Protein AF-V4JS85-F1 (afdb_monomer)

Sequence (156 aa):
IFLCAYMVVKIIIEMVRMRLAGSKEGIGGLIEDLEEPLEAVELRMNILSKPRDAKAKGIEAIETFRQYIEEGKLKGWELDSCGECWVSEGCLVDSNDHPSAIDAHMYRAKVRDEESGEEYGWVHMRQSIHNPNIAVNMQSMLPGGCVSMTRLFRDQ

Secondary structure (DSSP, 8-state):
-HHHHHHHHHHHHHHHHHHHTT----HHHHHTT-PPPSEEEEEEEE--S-HHHHHHHHHHHHHHHHHHHHTT-STTEEE-TTTT--TTTSSS----SSPPP----EEEEEEE-TTT--EEEEEEEEE-SSSSEEEEEEEESSTTHHHHHHHHHHH-

Nearest PDB structures (foldseek):
  1e42-assembly1_A  TM=5.577E-01  e=1.913E-02  Homo sapiens
  2lnj-asse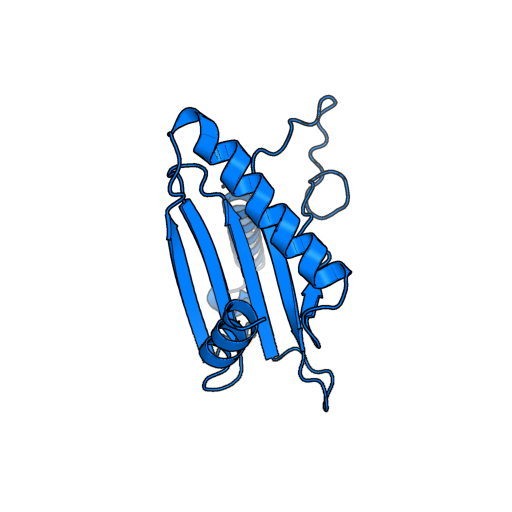mbly1_A  TM=2.886E-01  e=3.524E-01  Synechocystis sp. PCC 6803
  5u50-assembly3_C  TM=3.623E-01  e=1.879E+00  Citrus sinensis
  8z9d-assembly1_PP  TM=3.158E-01  e=1.560E+00  Spinacia ol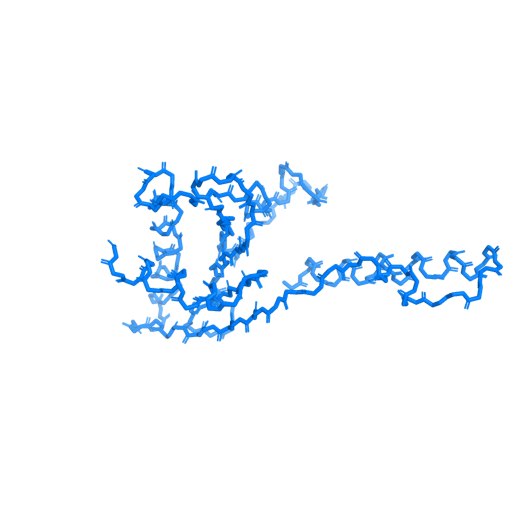eracea
  6itu-assembly1_A  TM=2.783E-01  e=1.999E+00  Homo sapiens

InterPro domains:
  IPR050060 Phosphoglucosamine mutase [PTHR42946] (5-140)

Mean predicted aligned error: 8.46 Å

Solvent-accessible surface area (backbone atoms only — not comparable to full-atom values): 9163 Å² total; per-residue (Å²): 114,70,68,65,55,52,54,52,50,51,51,53,52,49,51,50,50,42,43,73,73,68,46,86,70,58,71,62,73,78,49,66,88,60,82,75,63,73,35,77,50,83,47,76,48,73,51,94,57,60,78,91,48,25,61,62,52,45,47,52,53,54,51,48,52,52,49,43,36,76,72,54,74,45,81,46,43,41,75,37,84,71,30,64,68,47,36,87,81,73,86,52,72,68,85,52,97,66,77,72,84,77,92,65,64,45,46,31,30,38,32,29,44,82,88,80,63,47,75,42,33,37,40,35,43,33,52,47,91,87,48,64,31,36,38,38,37,33,34,7,67,39,92,64,36,52,58,51,54,49,50,55,68,72,76,108

Organism: Eutrema salsugineum (NCBI:txid72664)

Radius of gyration: 18.46 Å; Cα contacts (8 Å, |Δi|>4): 205; chains: 1; bounding box: 46×47×49 Å

Foldseek 3Di:
DVVVVVVVVVLVVVQVVCVVVVHPDGSCVVCVPPDDFPDKDKDKAAQPDDPVCLLVVLLVVLVVVVVCVVVVVQPQKAWDPCQPPPLVPDDHPPPDPDDDPDSKRKTKIFGADPPPRDGFKIWIWIQDPPHSIIMIMITGNDVCPVVVVVCSVVVD

Structure (mmCIF, N/CA/C/O backbone):
data_AF-V4JS85-F1
#
_entry.id   AF-V4JS85-F1
#
loop_
_atom_site.group_PDB
_atom_site.id
_atom_site.type_symbol
_atom_site.label_atom_id
_atom_site.label_alt_id
_atom_site.label_comp_id
_atom_site.label_asym_id
_atom_site.label_entity_id
_atom_site.label_seq_id
_atom_site.pdbx_PDB_ins_code
_atom_site.Cartn_x
_atom_site.Cartn_y
_atom_site.Cartn_z
_atom_site.occupancy
_atom_site.B_iso_or_equiv
_atom_site.auth_seq_id
_atom_site.auth_comp_id
_atom_site.auth_asym_id
_atom_site.auth_atom_id
_atom_site.pdbx_PDB_model_num
ATOM 1 N N . ILE A 1 1 ? -4.435 11.136 -10.288 1.00 41.38 1 ILE A N 1
ATOM 2 C CA . ILE A 1 1 ? -4.531 11.114 -11.775 1.00 41.38 1 ILE A CA 1
ATOM 3 C C . ILE A 1 1 ? -3.293 11.746 -12.422 1.00 41.38 1 ILE A C 1
ATOM 5 O O . ILE A 1 1 ? -2.695 11.100 -13.270 1.00 41.38 1 ILE A O 1
ATOM 9 N N . PHE A 1 2 ? -2.842 12.929 -11.983 1.00 33.66 2 PHE A N 1
ATOM 10 C CA . PHE A 1 2 ? -1.638 13.584 -12.530 1.00 33.66 2 PHE A CA 1
ATOM 11 C C . PHE A 1 2 ? -0.331 12.772 -12.390 1.00 33.66 2 PHE A C 1
ATOM 13 O O . PHE A 1 2 ? 0.447 12.713 -13.338 1.00 33.66 2 PHE A O 1
ATOM 20 N N . LEU A 1 3 ? -0.123 12.072 -11.268 1.00 44.00 3 LEU A N 1
ATOM 21 C CA . LEU A 1 3 ? 1.098 11.284 -11.017 1.00 44.00 3 LEU A CA 1
ATOM 22 C C . LEU A 1 3 ? 1.278 10.099 -11.989 1.00 44.00 3 LEU A C 1
ATOM 24 O O . LEU A 1 3 ? 2.372 9.885 -12.509 1.00 44.00 3 LEU A O 1
ATOM 28 N N . CYS A 1 4 ? 0.202 9.365 -12.300 1.00 53.09 4 CYS A N 1
ATOM 29 C CA . CYS A 1 4 ? 0.260 8.237 -13.238 1.00 53.09 4 CYS A CA 1
ATOM 30 C C . CYS A 1 4 ? 0.560 8.703 -14.670 1.00 53.09 4 CYS A C 1
ATOM 32 O O . CYS A 1 4 ? 1.324 8.056 -15.378 1.00 53.09 4 CYS A O 1
ATOM 34 N N . ALA A 1 5 ? 0.005 9.846 -15.088 1.00 58.84 5 ALA A N 1
ATOM 35 C CA . ALA A 1 5 ? 0.246 10.390 -16.423 1.00 58.84 5 ALA A CA 1
ATOM 36 C C . ALA A 1 5 ? 1.693 10.885 -16.596 1.00 58.84 5 ALA A C 1
ATOM 38 O O . ALA A 1 5 ? 2.309 10.630 -17.628 1.00 58.84 5 ALA A O 1
ATOM 39 N N . TYR A 1 6 ? 2.264 11.539 -15.580 1.00 70.06 6 TYR A N 1
ATOM 40 C CA . TYR A 1 6 ? 3.640 12.042 -15.633 1.00 70.06 6 TYR A CA 1
ATOM 41 C C . TYR A 1 6 ? 4.678 10.918 -15.761 1.00 70.06 6 TYR A C 1
ATOM 43 O O . TYR A 1 6 ? 5.589 11.002 -16.586 1.00 70.06 6 TYR A O 1
ATOM 51 N N . MET A 1 7 ? 4.522 9.841 -14.984 1.00 73.69 7 MET A N 1
ATOM 52 C CA . MET A 1 7 ? 5.433 8.694 -15.051 1.00 73.69 7 MET A CA 1
ATOM 53 C C . MET A 1 7 ? 5.356 7.980 -16.400 1.00 73.69 7 MET A C 1
ATOM 55 O O . MET A 1 7 ? 6.394 7.649 -16.969 1.00 73.69 7 MET A O 1
ATOM 59 N N . VAL A 1 8 ? 4.154 7.826 -16.964 1.00 80.69 8 VAL A N 1
ATOM 60 C CA . VAL A 1 8 ? 3.981 7.276 -18.318 1.00 80.69 8 VAL A CA 1
ATOM 61 C C . VAL A 1 8 ? 4.716 8.133 -19.351 1.00 80.69 8 VAL A C 1
ATOM 63 O O . VAL A 1 8 ? 5.436 7.596 -20.189 1.00 80.69 8 VAL A O 1
ATOM 66 N N . VAL A 1 9 ? 4.615 9.464 -19.264 1.00 85.06 9 VAL A N 1
ATOM 67 C CA . VAL A 1 9 ? 5.347 10.374 -20.161 1.00 85.06 9 VAL A CA 1
ATOM 68 C C . VAL A 1 9 ? 6.860 10.217 -20.003 1.00 85.06 9 VAL A C 1
ATOM 70 O O . VAL A 1 9 ? 7.560 10.138 -21.009 1.00 85.06 9 VAL A O 1
ATOM 73 N N . LYS A 1 10 ? 7.379 10.116 -18.773 1.00 84.56 10 LYS A N 1
ATOM 74 C CA . LYS A 1 10 ? 8.810 9.864 -18.533 1.00 84.56 10 LYS A CA 1
ATOM 75 C C . LYS A 1 10 ? 9.291 8.560 -19.163 1.00 84.56 10 LYS A C 1
ATOM 77 O O . LYS A 1 10 ? 10.337 8.562 -19.805 1.00 84.56 10 LYS A O 1
ATOM 82 N N . ILE A 1 11 ? 8.524 7.481 -19.016 1.00 84.88 11 ILE A N 1
ATOM 83 C CA . ILE A 1 11 ? 8.855 6.183 -19.613 1.00 84.88 11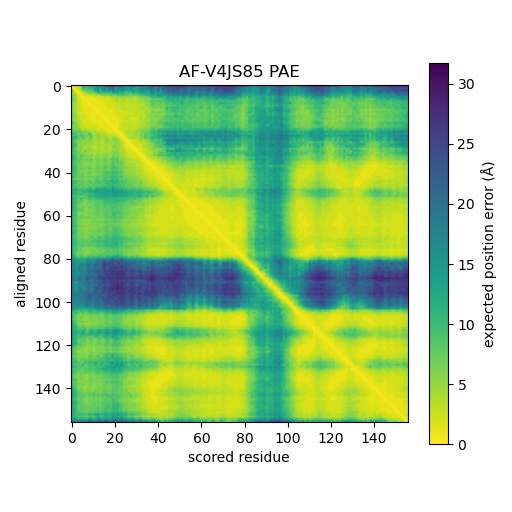 ILE A CA 1
ATOM 84 C C . ILE A 1 11 ? 8.879 6.298 -21.142 1.00 84.88 11 ILE A C 1
ATOM 86 O O . ILE A 1 11 ? 9.831 5.853 -21.775 1.00 84.88 11 ILE A O 1
ATOM 90 N N . ILE A 1 12 ? 7.890 6.973 -21.743 1.00 88.25 12 ILE A N 1
ATOM 91 C CA . ILE A 1 12 ? 7.853 7.213 -23.194 1.00 88.25 12 ILE A CA 1
ATOM 92 C C . ILE A 1 12 ? 9.064 8.040 -23.654 1.00 88.25 12 ILE A C 1
ATOM 94 O O . ILE A 1 12 ? 9.683 7.706 -24.664 1.00 88.25 12 ILE A O 1
ATOM 98 N N . ILE A 1 13 ? 9.423 9.105 -22.929 1.00 90.12 13 ILE A N 1
ATOM 99 C CA . ILE A 1 13 ? 10.599 9.932 -23.243 1.00 90.12 13 ILE A CA 1
ATOM 100 C C . ILE A 1 13 ? 11.870 9.079 -23.226 1.00 90.12 13 ILE A C 1
ATOM 102 O O . ILE A 1 13 ? 12.689 9.190 -24.141 1.00 90.12 13 ILE A O 1
ATOM 106 N N . GLU A 1 14 ? 12.031 8.220 -22.222 1.00 88.69 14 GLU A N 1
ATOM 107 C CA . GLU A 1 14 ? 13.218 7.375 -22.103 1.00 88.69 14 GLU A CA 1
ATOM 108 C C . GLU A 1 14 ? 13.279 6.319 -23.213 1.00 88.69 14 GLU A C 1
ATOM 110 O O . GLU A 1 14 ? 14.312 6.168 -23.863 1.00 88.69 14 GLU A O 1
ATOM 115 N N . MET A 1 15 ? 12.146 5.702 -23.562 1.00 88.81 15 MET A N 1
ATOM 116 C CA . MET A 1 15 ? 12.059 4.817 -24.729 1.00 88.81 15 MET A CA 1
ATOM 117 C C . MET A 1 15 ? 12.494 5.510 -26.029 1.00 88.81 15 MET A C 1
ATOM 119 O O . MET A 1 15 ? 13.189 4.914 -26.854 1.00 88.81 15 MET A O 1
ATOM 123 N N . VAL A 1 16 ? 12.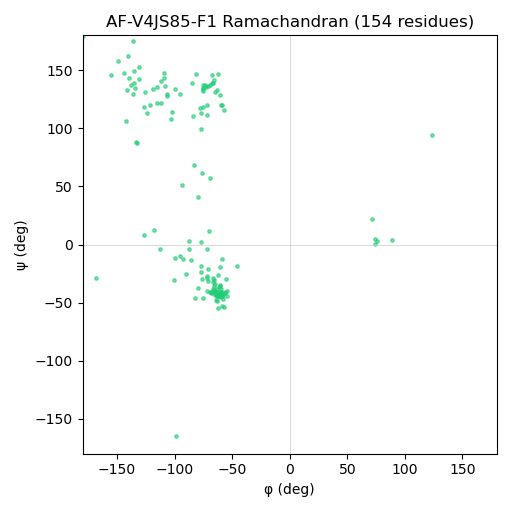093 6.771 -26.240 1.00 91.06 16 VAL A N 1
ATOM 124 C CA . VAL A 1 16 ? 12.500 7.546 -27.425 1.00 91.06 16 VAL A CA 1
ATOM 125 C C . VAL A 1 16 ? 14.006 7.816 -27.407 1.00 91.06 16 VAL A C 1
ATOM 127 O O . VAL A 1 16 ? 14.661 7.660 -28.438 1.00 91.06 16 VAL A O 1
ATOM 130 N N . ARG A 1 17 ? 14.581 8.170 -26.252 1.00 90.56 17 ARG A N 1
ATOM 131 C CA . ARG A 1 17 ? 16.032 8.383 -26.107 1.00 90.56 17 ARG A CA 1
ATOM 132 C C . ARG A 1 17 ? 16.830 7.122 -26.421 1.00 90.56 17 ARG A C 1
ATOM 134 O O . ARG A 1 17 ? 17.778 7.199 -27.198 1.00 90.56 17 ARG A O 1
ATOM 141 N N . MET A 1 18 ? 16.407 5.969 -25.905 1.00 90.69 18 MET A N 1
ATOM 142 C CA . MET A 1 18 ? 17.031 4.676 -26.203 1.00 90.69 18 MET A CA 1
ATOM 143 C C . MET A 1 18 ? 17.012 4.366 -27.703 1.00 90.69 18 MET A C 1
ATOM 145 O O . MET A 1 18 ? 18.028 3.957 -28.266 1.00 90.69 18 MET A O 1
ATOM 149 N N . ARG A 1 19 ? 15.879 4.616 -28.376 1.00 89.69 19 ARG A N 1
ATOM 150 C CA . ARG A 1 19 ? 15.760 4.448 -29.834 1.00 89.69 19 ARG A CA 1
ATOM 151 C C . ARG A 1 19 ? 16.701 5.370 -30.605 1.00 89.69 19 ARG A C 1
ATOM 153 O O . ARG A 1 19 ? 17.353 4.913 -31.540 1.00 89.69 19 ARG A O 1
ATOM 160 N N . LEU A 1 20 ? 16.795 6.643 -30.216 1.00 92.19 20 LEU A N 1
ATOM 161 C CA . LEU A 1 20 ? 17.708 7.608 -30.840 1.00 92.19 20 LEU A CA 1
ATOM 162 C C . LEU A 1 20 ? 19.185 7.252 -30.608 1.00 92.19 20 LEU A C 1
ATOM 164 O O . LEU A 1 20 ? 20.009 7.500 -31.483 1.00 92.19 20 LEU A O 1
ATOM 168 N N . ALA A 1 21 ? 19.512 6.620 -29.478 1.00 92.69 21 ALA A N 1
ATOM 169 C CA . ALA A 1 21 ? 20.842 6.089 -29.174 1.00 92.69 21 ALA A CA 1
ATOM 170 C C . ALA A 1 21 ? 21.163 4.759 -29.895 1.00 92.69 21 ALA A C 1
ATOM 172 O O . ALA A 1 21 ? 22.237 4.195 -29.698 1.00 92.69 21 ALA A O 1
ATOM 173 N N . GLY A 1 22 ? 20.256 4.254 -30.739 1.00 91.25 22 GLY A N 1
ATOM 174 C CA . GLY A 1 22 ? 20.457 3.045 -31.539 1.00 91.25 22 GLY A CA 1
ATOM 175 C C . GLY A 1 22 ? 20.042 1.738 -30.858 1.00 91.25 22 GLY A C 1
ATOM 176 O O . GLY A 1 22 ? 20.214 0.674 -31.458 1.00 91.25 22 GLY A O 1
ATOM 177 N N . SER A 1 23 ? 19.461 1.786 -29.651 1.00 88.12 23 SER A N 1
ATOM 178 C CA . SER A 1 23 ? 18.920 0.587 -29.003 1.00 88.12 23 SER A CA 1
ATOM 179 C C . SER A 1 23 ? 17.709 0.046 -29.769 1.00 88.12 23 SER A C 1
ATOM 181 O O . SER A 1 23 ? 16.842 0.787 -30.254 1.00 88.12 23 SER A O 1
ATOM 183 N N . LYS A 1 24 ? 17.644 -1.284 -29.892 1.00 85.12 24 LYS A N 1
ATOM 184 C CA . LYS A 1 24 ? 16.502 -1.980 -30.497 1.00 85.12 24 LYS A CA 1
ATOM 185 C C . LYS A 1 24 ? 15.450 -2.410 -29.479 1.00 85.12 24 LYS A C 1
ATOM 187 O O . LYS A 1 24 ? 14.343 -2.759 -29.901 1.00 85.12 24 LYS A O 1
ATOM 192 N N . GLU A 1 25 ? 15.787 -2.350 -28.198 1.00 82.56 25 GLU A N 1
ATOM 193 C CA . GLU A 1 25 ? 14.922 -2.742 -27.094 1.00 82.56 25 GLU A CA 1
ATOM 194 C C . GLU A 1 25 ? 13.727 -1.790 -26.976 1.00 82.56 25 GLU A C 1
ATOM 196 O O . GLU A 1 25 ? 13.783 -0.611 -27.337 1.00 82.56 25 GLU A O 1
ATOM 201 N N . GLY A 1 26 ? 12.590 -2.349 -26.568 1.00 80.81 26 GLY A N 1
ATOM 202 C CA . GLY A 1 26 ? 11.373 -1.595 -26.287 1.00 80.81 26 GLY A CA 1
ATOM 203 C C . GLY A 1 26 ? 11.216 -1.344 -24.792 1.00 80.81 26 GLY A C 1
ATOM 204 O O . GLY A 1 26 ? 12.132 -1.573 -24.012 1.00 80.81 26 GLY A O 1
ATOM 205 N N . ILE A 1 27 ? 10.006 -0.958 -24.386 1.00 83.62 27 ILE A N 1
ATOM 206 C CA . ILE A 1 27 ? 9.662 -0.782 -22.968 1.00 83.62 27 ILE A CA 1
ATOM 207 C C . ILE A 1 27 ? 9.930 -2.035 -22.128 1.00 83.62 27 ILE A C 1
ATOM 209 O O . ILE A 1 27 ? 10.251 -1.904 -20.960 1.00 83.62 27 ILE A O 1
ATOM 213 N N . GLY A 1 28 ? 9.838 -3.229 -22.727 1.00 79.75 28 GLY A N 1
ATOM 214 C CA . GLY A 1 28 ? 10.066 -4.501 -22.040 1.00 79.75 28 GLY A CA 1
ATOM 215 C C . GLY A 1 28 ? 11.441 -4.590 -21.382 1.00 79.75 28 GLY A C 1
ATOM 216 O O . GLY A 1 28 ? 11.506 -4.993 -20.234 1.00 79.75 28 GLY A O 1
ATOM 217 N N . GLY A 1 29 ? 12.501 -4.112 -22.045 1.00 83.94 29 GLY A N 1
ATOM 218 C CA . GLY A 1 29 ? 13.846 -4.097 -21.451 1.00 83.94 29 GLY A CA 1
ATOM 219 C C . GLY A 1 29 ? 14.002 -3.073 -20.321 1.00 83.94 29 GLY A C 1
ATOM 220 O O . GLY A 1 29 ? 14.859 -3.219 -19.468 1.00 83.94 29 GLY A O 1
ATOM 221 N N . LEU A 1 30 ? 13.146 -2.045 -20.262 1.00 82.12 30 LEU A N 1
ATOM 222 C CA . LEU A 1 30 ? 13.152 -1.084 -19.151 1.00 82.12 30 LEU A CA 1
ATOM 223 C C . LEU A 1 30 ? 12.493 -1.629 -17.878 1.00 82.12 30 LEU A C 1
ATOM 225 O O . LEU A 1 30 ? 12.662 -1.033 -16.817 1.00 82.12 30 LEU A O 1
ATOM 229 N N . ILE A 1 31 ? 11.686 -2.686 -17.992 1.00 84.19 31 ILE A N 1
ATOM 230 C CA . ILE A 1 31 ? 10.853 -3.201 -16.898 1.00 84.19 31 ILE A CA 1
ATOM 231 C C . ILE A 1 31 ? 11.067 -4.694 -16.636 1.00 84.19 31 ILE A C 1
ATOM 233 O O . ILE A 1 31 ? 10.308 -5.276 -15.871 1.00 84.19 31 ILE A O 1
ATOM 237 N N . GLU A 1 32 ? 12.059 -5.317 -17.275 1.00 85.44 32 GLU A N 1
ATOM 238 C CA . GLU A 1 32 ? 12.273 -6.769 -17.218 1.00 85.44 32 GLU A CA 1
ATOM 239 C C . GLU A 1 32 ? 12.633 -7.274 -15.820 1.00 85.44 32 GLU A C 1
ATOM 241 O O . GLU A 1 32 ? 12.191 -8.351 -15.431 1.00 85.44 32 GLU A O 1
ATOM 246 N N . ASP A 1 33 ? 13.355 -6.461 -15.051 1.00 86.75 33 ASP A N 1
ATOM 247 C CA . ASP A 1 33 ? 13.785 -6.788 -13.690 1.00 86.75 33 ASP A CA 1
ATOM 248 C C . ASP A 1 33 ? 12.748 -6.400 -12.619 1.00 86.75 33 ASP A C 1
ATOM 250 O O . ASP A 1 33 ? 13.011 -6.524 -11.423 1.00 86.75 33 ASP A O 1
ATOM 254 N N . LEU A 1 34 ? 11.574 -5.883 -13.011 1.00 85.00 34 LEU A N 1
ATOM 255 C CA . LEU A 1 34 ? 10.518 -5.565 -12.051 1.00 85.00 34 LEU A CA 1
ATOM 256 C C . LEU A 1 34 ? 9.803 -6.845 -11.621 1.00 85.00 34 LEU A C 1
ATOM 258 O O . LEU A 1 34 ? 9.091 -7.471 -12.404 1.00 85.00 34 LEU A O 1
ATOM 262 N N 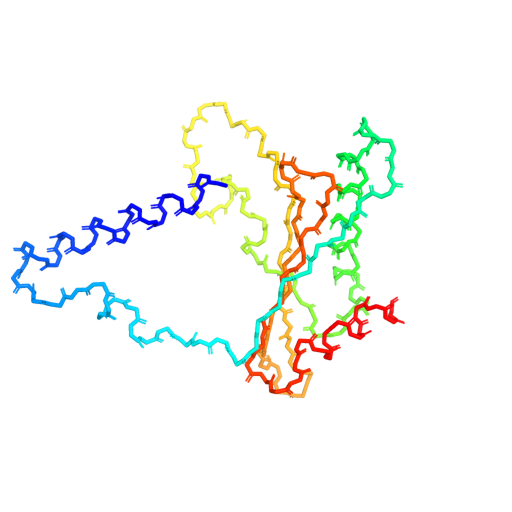. GLU A 1 35 ? 9.957 -7.197 -10.349 1.00 85.12 35 GLU A N 1
ATOM 263 C CA . GLU A 1 35 ? 9.253 -8.328 -9.757 1.00 85.12 35 GLU A CA 1
ATOM 264 C C . GLU A 1 35 ? 7.736 -8.091 -9.732 1.00 85.12 35 GLU A C 1
ATOM 266 O O . GLU A 1 35 ? 7.248 -7.043 -9.293 1.00 85.12 35 GLU A O 1
ATOM 271 N N . GLU A 1 36 ? 6.976 -9.089 -10.188 1.00 86.62 36 GLU A N 1
ATOM 272 C CA . GLU A 1 36 ? 5.524 -9.096 -10.039 1.00 86.62 36 GLU A CA 1
ATOM 273 C C . GLU A 1 36 ? 5.132 -9.651 -8.664 1.00 86.62 36 GLU A C 1
ATOM 275 O O . GLU A 1 36 ? 5.699 -10.651 -8.211 1.00 86.62 36 GLU A O 1
ATOM 280 N N . PRO A 1 37 ? 4.132 -9.049 -7.997 1.00 92.06 37 PRO A N 1
ATOM 281 C CA . PRO A 1 37 ? 3.622 -9.591 -6.753 1.00 92.06 37 PRO A CA 1
ATOM 282 C C . PRO A 1 37 ? 2.961 -10.943 -7.004 1.00 92.06 37 PRO A C 1
ATOM 284 O O . PRO A 1 37 ? 2.234 -11.128 -7.981 1.00 92.06 37 PRO A O 1
ATOM 287 N N . LEU A 1 38 ? 3.146 -11.871 -6.070 1.00 94.88 38 LEU A N 1
ATOM 288 C CA . LEU A 1 38 ? 2.486 -13.170 -6.135 1.00 94.88 38 LEU A CA 1
ATOM 289 C C . LEU A 1 38 ? 0.965 -13.039 -5.964 1.00 94.88 38 LEU A C 1
ATOM 291 O O . LEU A 1 38 ? 0.195 -13.800 -6.549 1.00 94.88 38 LEU A O 1
ATOM 295 N N . GLU A 1 39 ? 0.5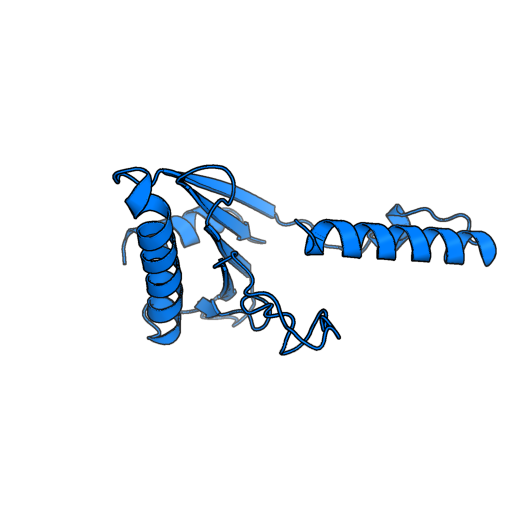31 -12.056 -5.174 1.00 95.62 39 GLU A N 1
ATOM 296 C CA . GLU A 1 39 ? -0.873 -11.756 -4.921 1.00 95.62 39 GLU A CA 1
ATOM 297 C C . GLU A 1 39 ? -1.139 -10.253 -5.001 1.00 95.62 39 GLU A C 1
ATOM 299 O O . GLU A 1 39 ? -0.381 -9.441 -4.469 1.00 95.62 39 GLU A O 1
ATOM 304 N N . ALA A 1 40 ? -2.261 -9.875 -5.616 1.00 95.06 40 ALA A N 1
ATOM 305 C CA . ALA A 1 40 ? -2.755 -8.504 -5.634 1.00 95.06 40 ALA A CA 1
ATOM 306 C C . ALA A 1 40 ? -4.282 -8.486 -5.507 1.00 95.06 40 ALA A C 1
ATOM 308 O O . ALA A 1 40 ? -4.985 -9.213 -6.212 1.00 95.06 40 ALA A O 1
ATOM 309 N N . VAL A 1 41 ? -4.806 -7.637 -4.622 1.00 95.31 41 VAL A N 1
ATOM 310 C CA . VAL A 1 41 ? -6.248 -7.498 -4.375 1.00 95.31 41 VAL A CA 1
ATOM 311 C C . VAL A 1 41 ? -6.633 -6.021 -4.323 1.00 95.31 41 VAL A C 1
ATOM 313 O O . VAL A 1 41 ? -5.984 -5.226 -3.646 1.00 95.31 41 VAL A O 1
ATOM 316 N N . GLU A 1 42 ? -7.726 -5.660 -5.002 1.00 94.00 42 GLU A N 1
ATOM 317 C CA . GLU A 1 42 ? -8.397 -4.364 -4.854 1.00 94.00 42 GLU A CA 1
ATOM 318 C C . GLU A 1 42 ? -9.769 -4.566 -4.194 1.00 94.00 42 GLU A C 1
ATOM 320 O O . GLU A 1 42 ? -10.634 -5.269 -4.715 1.00 94.00 42 GLU A O 1
ATOM 325 N N . LEU A 1 43 ? -9.981 -3.906 -3.056 1.00 92.00 43 LEU A N 1
ATOM 326 C CA . LEU A 1 43 ? -11.258 -3.829 -2.356 1.00 92.00 43 LEU A CA 1
ATOM 327 C C . LEU A 1 43 ? -11.829 -2.416 -2.479 1.00 92.00 43 LEU A C 1
ATOM 329 O O . LEU A 1 43 ? -11.101 -1.422 -2.415 1.00 92.00 43 LEU A O 1
ATOM 333 N N . ARG A 1 44 ? -13.154 -2.313 -2.611 1.00 92.50 44 ARG A N 1
ATOM 334 C CA . ARG A 1 44 ? -13.874 -1.032 -2.642 1.00 92.50 44 ARG A CA 1
ATOM 335 C C . ARG A 1 44 ? -14.937 -1.002 -1.560 1.00 92.50 44 ARG A C 1
ATOM 337 O O . ARG A 1 44 ? -15.920 -1.734 -1.623 1.00 92.50 44 ARG A O 1
ATOM 344 N N . MET A 1 45 ? -14.733 -0.135 -0.576 1.00 91.62 45 MET A N 1
ATOM 345 C CA . MET A 1 45 ? -15.600 0.009 0.589 1.00 91.62 45 MET A CA 1
ATOM 346 C C . MET A 1 45 ? -16.482 1.240 0.413 1.00 91.62 45 MET A C 1
ATOM 348 O O . MET A 1 45 ? -15.985 2.365 0.375 1.00 91.62 45 MET A O 1
ATOM 352 N N . ASN A 1 46 ? -17.792 1.038 0.287 1.00 94.19 46 ASN A N 1
ATOM 353 C CA . ASN A 1 46 ? -18.740 2.145 0.169 1.00 94.19 46 ASN A CA 1
ATOM 354 C C . ASN A 1 46 ? -18.839 2.920 1.487 1.00 94.19 46 ASN A C 1
ATOM 356 O O . ASN A 1 46 ? -18.954 2.326 2.558 1.00 94.19 46 ASN A O 1
ATOM 360 N N . ILE A 1 47 ? -18.857 4.248 1.398 1.00 92.38 47 ILE A N 1
ATOM 361 C CA . ILE A 1 47 ? -19.078 5.117 2.551 1.00 92.38 47 ILE A CA 1
ATOM 362 C C . ILE A 1 47 ? -20.585 5.229 2.769 1.00 92.38 47 ILE A C 1
ATOM 364 O O . ILE A 1 47 ? -21.309 5.831 1.975 1.00 92.38 47 ILE A O 1
ATOM 368 N N . LEU A 1 48 ? -21.062 4.637 3.862 1.00 92.94 48 LEU A N 1
ATOM 369 C CA . LEU A 1 48 ? -22.475 4.636 4.236 1.00 92.94 48 LEU A CA 1
ATOM 370 C C . LEU A 1 48 ? -22.838 5.937 4.969 1.00 92.94 48 LEU A C 1
ATOM 372 O O . LEU A 1 48 ? -23.108 5.948 6.167 1.00 92.94 48 LEU A O 1
ATOM 376 N N . SER A 1 49 ? -22.816 7.059 4.250 1.00 89.50 49 SER A N 1
ATOM 377 C CA . SER A 1 49 ? -23.203 8.376 4.767 1.00 89.50 49 SER A CA 1
ATOM 378 C C . SER A 1 49 ? -24.078 9.133 3.770 1.00 89.50 49 SER A C 1
ATOM 380 O O . SER A 1 49 ? -24.281 8.712 2.631 1.00 89.50 49 SER A O 1
ATOM 382 N N . LYS A 1 50 ? -24.582 10.306 4.171 1.00 90.69 50 LYS A N 1
ATOM 383 C CA . LYS A 1 50 ? -25.167 11.244 3.203 1.00 90.69 50 LYS A CA 1
ATOM 384 C C . LYS A 1 50 ? -24.074 11.692 2.214 1.00 90.69 50 LYS A C 1
ATOM 386 O O . LYS A 1 50 ? -22.934 11.870 2.650 1.00 90.69 50 LYS A O 1
ATOM 391 N N . PRO A 1 51 ? -24.397 11.952 0.930 1.00 84.75 51 PRO A N 1
ATOM 392 C CA . PRO A 1 51 ? -23.399 12.318 -0.081 1.00 84.75 51 PRO A CA 1
ATOM 393 C C . PRO A 1 51 ? -22.526 13.518 0.304 1.00 84.75 51 PRO A C 1
ATOM 395 O O . PRO A 1 51 ? -21.317 13.493 0.108 1.00 84.75 51 PRO A O 1
ATOM 398 N N . ARG A 1 52 ? -23.127 14.539 0.929 1.00 87.69 52 ARG A N 1
ATOM 399 C CA . ARG A 1 52 ? -22.420 15.744 1.398 1.00 87.69 52 ARG A CA 1
ATOM 400 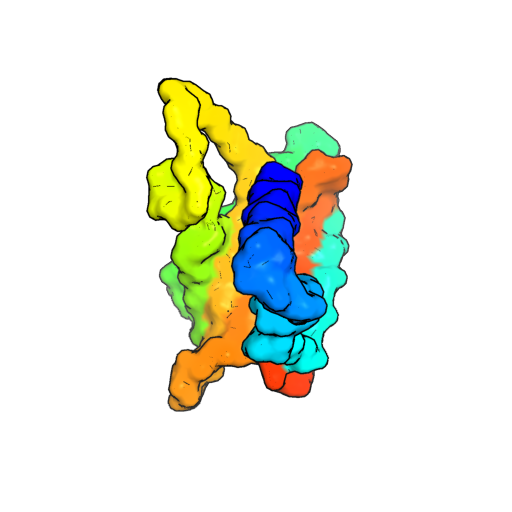C C . ARG A 1 52 ? -21.357 15.467 2.472 1.00 87.69 52 ARG A C 1
ATOM 402 O O . ARG A 1 52 ? -20.412 16.231 2.593 1.00 87.69 52 ARG A O 1
ATOM 409 N N . ASP A 1 53 ? -21.524 14.385 3.231 1.00 90.38 53 ASP A N 1
ATOM 410 C CA . ASP A 1 53 ? -20.664 14.019 4.362 1.00 90.38 53 ASP A CA 1
ATOM 411 C C . ASP A 1 53 ? -19.637 12.937 3.963 1.00 90.38 53 ASP A C 1
ATOM 413 O O . ASP A 1 53 ? -18.684 12.679 4.697 1.00 90.38 53 ASP A O 1
ATOM 417 N N . ALA A 1 54 ? -19.802 12.317 2.785 1.00 87.69 54 ALA A N 1
ATOM 418 C CA . ALA A 1 54 ? -18.991 11.183 2.339 1.00 87.69 54 ALA A CA 1
ATOM 419 C C . ALA A 1 54 ? -17.509 11.538 2.202 1.00 87.69 54 ALA A C 1
ATOM 421 O O . ALA A 1 54 ? -16.644 10.735 2.549 1.00 87.69 54 ALA A O 1
ATOM 422 N N . LYS A 1 55 ? -17.210 12.762 1.752 1.00 85.62 55 LYS A N 1
ATOM 423 C CA . LYS A 1 55 ? -15.832 13.236 1.641 1.00 85.62 55 LYS A CA 1
ATOM 424 C C . LYS A 1 55 ? -15.151 13.289 3.009 1.00 85.62 55 LYS A C 1
ATOM 426 O O . LYS A 1 55 ? -14.127 12.644 3.199 1.00 85.62 55 LYS A O 1
ATOM 431 N N . ALA A 1 56 ? -15.755 13.989 3.968 1.00 89.00 56 ALA A N 1
ATOM 432 C CA . ALA A 1 56 ? -15.212 14.122 5.318 1.00 89.00 56 ALA A CA 1
ATOM 433 C C . ALA A 1 56 ? -15.053 12.759 6.009 1.00 89.00 56 ALA A C 1
ATOM 435 O O . ALA A 1 56 ? -14.020 12.495 6.614 1.00 89.00 56 ALA A O 1
ATOM 436 N N . LYS A 1 57 ? -16.032 11.860 5.847 1.00 91.88 57 LYS A N 1
ATOM 437 C CA . LYS A 1 57 ? -15.968 10.502 6.405 1.00 91.88 57 LYS A CA 1
ATOM 438 C C . LYS A 1 57 ? -14.871 9.639 5.784 1.00 91.88 57 LYS A C 1
ATOM 440 O O . LYS A 1 57 ? -14.258 8.844 6.487 1.00 91.88 57 LYS A O 1
ATOM 445 N N . GLY A 1 58 ? -14.606 9.796 4.488 1.00 90.19 58 GLY A N 1
ATOM 446 C CA . GLY A 1 58 ? -13.487 9.109 3.845 1.00 90.19 58 GLY A CA 1
ATOM 447 C C . GLY A 1 58 ? -12.132 9.605 4.351 1.00 90.19 58 GLY A C 1
ATOM 448 O O . GLY A 1 58 ? -11.254 8.787 4.595 1.00 90.19 58 GLY A O 1
ATOM 449 N N . ILE A 1 59 ? -11.991 10.916 4.572 1.00 88.44 59 ILE A N 1
ATOM 450 C CA . ILE A 1 59 ? -10.778 11.510 5.157 1.00 88.44 59 ILE A CA 1
ATOM 451 C C . ILE A 1 59 ? -10.567 10.987 6.578 1.00 88.44 59 ILE A C 1
ATOM 453 O O . ILE A 1 59 ? -9.491 10.497 6.892 1.00 88.44 59 ILE A O 1
ATOM 457 N N . GLU A 1 60 ? -11.609 11.015 7.411 1.00 91.81 60 GLU A N 1
ATOM 458 C CA . GLU A 1 60 ? -11.567 10.499 8.785 1.00 91.81 60 GLU A CA 1
ATOM 459 C C . GLU A 1 60 ? -11.099 9.037 8.837 1.00 91.81 60 GLU A C 1
ATOM 461 O O . GLU A 1 60 ? -10.236 8.698 9.643 1.00 91.81 60 GLU A O 1
ATOM 466 N N . ALA A 1 61 ? -11.612 8.177 7.951 1.00 92.31 61 ALA A N 1
ATOM 467 C CA . ALA A 1 61 ? -11.208 6.774 7.891 1.00 92.31 61 ALA A CA 1
ATOM 468 C C . ALA A 1 61 ? -9.729 6.593 7.501 1.00 92.31 61 ALA A C 1
ATOM 470 O O . ALA A 1 61 ? -9.038 5.754 8.073 1.00 92.31 61 ALA A O 1
ATOM 471 N N . ILE A 1 62 ? -9.241 7.389 6.548 1.00 90.62 62 ILE A N 1
ATOM 472 C CA . ILE A 1 62 ? -7.855 7.333 6.064 1.00 90.62 62 ILE A CA 1
ATOM 473 C C . ILE A 1 62 ? -6.875 7.882 7.110 1.00 90.62 62 ILE A C 1
ATOM 475 O O . ILE A 1 62 ? -5.829 7.278 7.335 1.00 90.62 62 ILE A O 1
ATOM 479 N N . GLU A 1 63 ? -7.230 8.964 7.804 1.00 90.75 63 GLU A N 1
ATOM 480 C CA . GLU A 1 63 ? -6.442 9.481 8.932 1.00 90.75 63 GLU A CA 1
ATOM 481 C C . GLU A 1 63 ? -6.426 8.510 10.111 1.00 90.75 63 GLU A C 1
ATOM 483 O O . GLU A 1 63 ? -5.385 8.306 10.730 1.00 90.75 63 GLU A O 1
ATOM 488 N N . THR A 1 64 ? -7.560 7.864 10.396 1.00 92.94 64 THR A N 1
ATOM 489 C CA . THR A 1 64 ? -7.627 6.826 11.431 1.00 92.94 64 THR A CA 1
ATOM 490 C C . THR A 1 64 ? -6.687 5.674 11.087 1.00 92.94 64 THR A C 1
ATOM 492 O O . THR A 1 64 ? -5.949 5.220 11.953 1.00 92.94 64 THR A O 1
ATOM 495 N N . PHE A 1 65 ? -6.661 5.231 9.825 1.00 92.44 65 PHE A N 1
ATOM 496 C CA . PHE A 1 65 ? -5.717 4.213 9.357 1.00 92.44 65 PHE A CA 1
ATOM 497 C C . PHE A 1 65 ? -4.255 4.629 9.580 1.00 92.44 65 PHE A C 1
ATOM 499 O O . PHE A 1 65 ? -3.486 3.845 10.135 1.00 92.44 65 PHE A O 1
ATOM 506 N N . ARG A 1 66 ? -3.884 5.865 9.216 1.00 91.75 66 ARG A N 1
ATOM 507 C CA . ARG A 1 66 ? -2.537 6.409 9.455 1.00 91.75 66 ARG A CA 1
ATOM 508 C C . ARG A 1 66 ? -2.165 6.371 10.938 1.00 91.75 66 ARG A C 1
ATOM 510 O O . ARG A 1 66 ? -1.146 5.785 11.296 1.00 91.75 66 ARG A O 1
ATOM 517 N N . GLN A 1 67 ? -3.011 6.948 11.791 1.00 92.69 67 GLN A N 1
ATOM 518 C CA . GLN A 1 67 ? -2.783 7.014 13.238 1.00 92.69 67 GLN A CA 1
ATOM 519 C C . GLN A 1 67 ? -2.654 5.619 13.851 1.00 92.69 67 GLN A C 1
ATOM 521 O O . GLN A 1 67 ? -1.779 5.385 14.675 1.00 92.69 67 GLN A O 1
ATOM 526 N N . TYR A 1 68 ? -3.484 4.670 13.415 1.00 93.56 68 TYR A N 1
ATOM 527 C CA . TYR A 1 68 ? -3.465 3.298 13.918 1.00 93.56 68 TYR A CA 1
ATOM 528 C C . TYR A 1 68 ? -2.107 2.608 13.674 1.00 93.56 68 TYR A C 1
ATOM 530 O O . TYR A 1 68 ? -1.640 1.845 14.522 1.00 93.56 68 TYR A O 1
ATOM 538 N N . ILE A 1 69 ? -1.447 2.903 12.548 1.00 93.06 69 ILE A N 1
ATOM 539 C CA . ILE A 1 69 ? -0.099 2.400 12.245 1.00 93.06 69 ILE A CA 1
ATOM 540 C C . ILE A 1 69 ? 0.969 3.146 13.050 1.00 93.06 69 ILE A C 1
ATOM 542 O O . ILE A 1 69 ? 1.831 2.501 13.639 1.00 93.06 69 ILE A O 1
ATOM 546 N N . GLU A 1 70 ? 0.910 4.478 13.118 1.00 92.12 70 GLU A N 1
ATOM 547 C CA . GLU A 1 70 ? 1.876 5.290 13.884 1.00 92.12 70 GLU A CA 1
ATOM 548 C C . GLU A 1 70 ? 1.872 4.962 15.379 1.00 92.12 70 GLU A C 1
ATOM 550 O O . GLU A 1 70 ? 2.917 4.961 16.025 1.00 92.12 70 GLU A O 1
ATOM 555 N N . GLU A 1 71 ? 0.703 4.638 15.929 1.00 94.44 71 GLU A N 1
ATOM 556 C CA . GLU A 1 71 ? 0.546 4.179 17.309 1.00 94.44 71 GLU A CA 1
ATOM 557 C C . GLU A 1 71 ? 1.085 2.752 17.531 1.00 94.44 71 GLU A C 1
ATOM 559 O O . GLU A 1 71 ? 1.084 2.263 18.662 1.00 94.44 71 GLU A O 1
ATOM 564 N N . GLY A 1 72 ? 1.543 2.070 16.476 1.00 91.75 72 GLY A N 1
ATOM 565 C CA . GLY A 1 72 ? 2.135 0.736 16.547 1.00 91.75 72 GLY A CA 1
ATOM 566 C C . GLY A 1 72 ? 1.128 -0.373 16.850 1.00 91.75 72 GLY A C 1
ATOM 567 O O . GLY A 1 72 ? 1.512 -1.429 17.354 1.00 91.75 72 GLY A O 1
ATOM 568 N N . LYS A 1 73 ? -0.166 -0.154 16.575 1.00 91.50 73 LYS A N 1
ATOM 569 C CA . LYS A 1 73 ? -1.214 -1.147 16.858 1.00 91.50 73 LYS A CA 1
ATOM 570 C C . LYS A 1 73 ? -1.158 -2.346 15.910 1.00 91.50 73 LYS A C 1
ATOM 572 O O . LYS A 1 73 ? -1.528 -3.443 16.308 1.00 91.50 73 LYS A O 1
ATOM 577 N N . LEU A 1 74 ? -0.646 -2.163 14.690 1.00 91.12 74 LEU A N 1
ATOM 578 C CA . LEU A 1 74 ? -0.369 -3.253 13.749 1.00 91.12 74 LEU A CA 1
ATOM 579 C C . LEU A 1 74 ? 1.132 -3.535 13.736 1.00 91.12 74 LEU A C 1
ATOM 581 O O . LEU A 1 74 ? 1.927 -2.750 13.222 1.00 91.12 74 LEU A O 1
ATOM 585 N N . LYS A 1 75 ? 1.530 -4.668 14.311 1.00 90.81 75 LYS A N 1
ATOM 586 C CA . LYS A 1 75 ? 2.938 -5.064 14.346 1.00 90.81 75 LYS A CA 1
ATOM 587 C C . LYS A 1 75 ? 3.459 -5.398 12.952 1.00 90.81 75 LYS A C 1
ATOM 589 O O . LYS A 1 75 ? 2.765 -6.044 12.171 1.00 90.81 75 LYS A O 1
ATOM 594 N N . GLY A 1 76 ? 4.682 -4.961 12.658 1.00 92.12 76 GLY A N 1
ATOM 595 C CA . GLY A 1 76 ? 5.317 -5.149 11.350 1.00 92.12 76 GLY A CA 1
ATOM 596 C C . GLY A 1 76 ? 4.792 -4.213 10.257 1.00 92.12 76 GLY A C 1
ATOM 597 O O . GLY A 1 76 ? 5.219 -4.337 9.113 1.00 92.12 76 GLY A O 1
ATOM 598 N N . TRP A 1 77 ? 3.883 -3.284 10.578 1.00 94.25 77 TRP A N 1
ATOM 599 C CA . TRP A 1 77 ? 3.373 -2.300 9.625 1.00 94.25 77 TRP A CA 1
ATOM 600 C C . TRP A 1 77 ? 4.092 -0.972 9.816 1.00 94.25 77 TRP A C 1
ATOM 602 O O . TRP A 1 77 ? 4.240 -0.486 10.934 1.00 94.25 77 TRP A O 1
ATOM 612 N N . GLU A 1 78 ? 4.512 -0.373 8.711 1.00 93.44 78 GLU A N 1
ATOM 613 C CA . GLU A 1 78 ? 5.258 0.881 8.700 1.00 93.44 78 GLU A CA 1
ATOM 614 C C . GLU A 1 78 ? 4.693 1.780 7.605 1.00 93.44 78 GLU A C 1
ATOM 616 O O . GLU A 1 78 ? 4.527 1.338 6.466 1.00 93.44 78 GLU A O 1
ATOM 621 N N . LEU A 1 79 ? 4.375 3.036 7.926 1.00 91.00 79 LEU A N 1
ATOM 622 C CA . LEU A 1 79 ? 3.954 3.987 6.902 1.00 91.00 79 LEU A CA 1
ATOM 623 C C . LEU A 1 79 ? 5.090 4.224 5.915 1.00 91.00 79 LEU A C 1
ATOM 625 O O . LEU A 1 79 ? 6.237 4.456 6.284 1.00 91.00 79 LEU A O 1
ATOM 629 N N . ASP A 1 80 ? 4.751 4.169 4.637 1.00 84.88 80 ASP A N 1
ATOM 630 C CA . ASP A 1 80 ? 5.699 4.453 3.585 1.00 84.88 80 ASP A CA 1
ATOM 631 C C . ASP A 1 80 ? 5.943 5.961 3.503 1.00 84.88 80 ASP A C 1
ATOM 633 O O . ASP A 1 80 ? 4.991 6.744 3.441 1.00 84.88 80 ASP A O 1
ATOM 637 N N . SER A 1 81 ? 7.207 6.368 3.401 1.00 67.38 81 SER A N 1
ATOM 638 C CA . SER A 1 81 ? 7.593 7.766 3.177 1.00 67.38 81 SER A CA 1
ATOM 639 C C . SER A 1 81 ? 7.039 8.323 1.860 1.00 67.38 81 SER A C 1
ATOM 641 O O . SER A 1 81 ? 6.915 9.531 1.694 1.00 67.38 81 SER A O 1
ATOM 643 N N . CYS A 1 82 ? 6.650 7.447 0.928 1.00 54.16 82 CYS A N 1
ATOM 644 C CA . CYS A 1 82 ? 6.017 7.812 -0.338 1.00 54.16 82 CYS A CA 1
ATOM 645 C C . CYS A 1 82 ? 4.481 7.983 -0.243 1.00 54.16 82 CYS A C 1
ATOM 647 O O . CYS A 1 82 ? 3.859 8.502 -1.173 1.00 54.16 82 CYS A O 1
ATOM 649 N N . GLY A 1 83 ? 3.848 7.541 0.853 1.00 49.34 83 GLY A N 1
ATOM 650 C CA . GLY A 1 83 ? 2.402 7.679 1.080 1.00 49.34 83 GLY A CA 1
ATOM 651 C C . GLY A 1 83 ? 1.967 9.134 1.256 1.00 49.34 83 GLY A C 1
ATOM 652 O O . GLY A 1 83 ? 0.881 9.508 0.825 1.00 49.34 83 GLY A O 1
ATOM 653 N N . GLU A 1 84 ? 2.871 9.966 1.771 1.00 45.72 84 GLU A N 1
ATOM 654 C CA . GLU A 1 84 ? 2.747 11.419 1.853 1.00 45.72 84 GLU A CA 1
ATOM 655 C C . GLU A 1 84 ? 3.394 12.104 0.651 1.00 45.72 84 GLU A C 1
ATOM 657 O O . GLU A 1 84 ? 4.179 13.036 0.804 1.00 45.72 84 GLU A O 1
ATOM 662 N N . CYS A 1 85 ? 3.066 11.686 -0.575 1.00 44.69 85 CYS A N 1
ATOM 663 C CA . CYS A 1 85 ? 3.407 12.468 -1.767 1.00 44.69 85 CYS A CA 1
ATOM 664 C C . CYS A 1 85 ? 2.579 13.768 -1.825 1.00 44.69 85 CYS A C 1
ATOM 666 O O . CYS A 1 85 ? 1.893 14.061 -2.807 1.00 44.69 85 CYS A O 1
ATOM 668 N N . TRP A 1 86 ? 2.680 14.589 -0.780 1.00 41.38 86 TRP A N 1
ATOM 669 C CA . TRP A 1 86 ? 2.719 16.015 -0.959 1.00 41.38 86 TRP A CA 1
ATOM 670 C C . TRP A 1 86 ? 3.892 16.300 -1.876 1.00 41.38 86 TRP A C 1
ATOM 672 O O . TRP A 1 86 ? 5.067 16.088 -1.589 1.00 41.38 86 TRP A O 1
ATOM 682 N N . VAL A 1 87 ? 3.516 16.826 -3.018 1.00 42.03 87 VAL A N 1
ATOM 683 C CA . VAL A 1 87 ? 4.369 17.487 -3.986 1.00 42.03 87 VAL A CA 1
ATOM 684 C C . VAL A 1 87 ? 5.345 18.491 -3.323 1.00 42.03 87 VAL A C 1
ATOM 686 O O . VAL A 1 87 ? 6.375 18.811 -3.903 1.00 42.03 87 VAL A O 1
ATOM 689 N N . SER A 1 88 ? 5.105 18.943 -2.086 1.00 36.31 88 SER A N 1
ATOM 690 C CA . SER A 1 88 ? 6.019 19.824 -1.354 1.00 36.31 88 SER A CA 1
ATOM 691 C C . SER A 1 88 ? 7.274 19.160 -0.767 1.00 36.31 88 SER A C 1
ATOM 693 O O . SER A 1 88 ? 8.282 19.854 -0.682 1.00 36.31 88 SER A O 1
ATOM 695 N N . GLU A 1 89 ? 7.275 17.873 -0.386 1.00 39.12 89 GLU A N 1
ATOM 696 C CA . GLU A 1 89 ? 8.418 17.272 0.349 1.00 39.12 89 GLU A CA 1
ATOM 697 C C . GLU A 1 89 ? 9.147 16.114 -0.352 1.00 39.12 89 GLU A C 1
ATOM 699 O O . GLU A 1 89 ? 10.058 15.514 0.210 1.00 39.12 89 GLU A O 1
ATOM 704 N N . GLY A 1 90 ? 8.891 15.895 -1.643 1.00 38.94 90 GLY A N 1
ATOM 705 C CA . GLY A 1 90 ? 9.848 15.178 -2.491 1.00 38.94 90 GLY A CA 1
ATOM 706 C C . GLY A 1 90 ? 9.281 13.956 -3.190 1.00 38.94 90 GLY A C 1
ATOM 707 O O . GLY A 1 90 ? 9.325 12.846 -2.683 1.00 38.94 90 GLY A O 1
ATOM 708 N N . CYS A 1 91 ? 8.836 14.185 -4.422 1.00 42.91 91 CYS A N 1
ATOM 709 C CA . CYS A 1 91 ? 9.015 13.291 -5.577 1.00 42.91 91 CYS A CA 1
ATOM 710 C C . CYS A 1 91 ? 8.621 14.033 -6.862 1.00 42.91 91 CYS A C 1
ATOM 712 O O . CYS A 1 91 ? 9.203 13.800 -7.919 1.00 42.91 91 CYS A O 1
ATOM 714 N N . LEU A 1 92 ? 7.692 14.988 -6.761 1.00 42.19 92 LEU A N 1
ATOM 715 C CA . LEU A 1 92 ? 7.365 15.949 -7.807 1.00 42.19 92 LEU A CA 1
ATOM 716 C C . LEU A 1 92 ? 7.084 17.288 -7.151 1.00 42.19 92 LEU A C 1
ATOM 718 O O . LEU A 1 92 ? 6.046 17.422 -6.531 1.00 42.19 92 LEU A O 1
ATOM 722 N N . VAL A 1 93 ? 8.004 18.240 -7.263 1.00 42.16 93 VAL A N 1
ATOM 723 C CA . VAL A 1 93 ? 7.790 19.608 -6.785 1.00 42.16 93 VAL A CA 1
ATOM 724 C C . VAL A 1 93 ? 6.917 20.329 -7.808 1.00 42.16 93 VAL A C 1
ATOM 726 O O . VAL A 1 93 ? 7.304 20.454 -8.968 1.00 42.16 93 VAL A O 1
ATOM 729 N N . ASP A 1 94 ? 5.727 20.760 -7.404 1.00 42.84 94 ASP A N 1
ATOM 730 C CA . ASP A 1 94 ? 4.942 21.749 -8.134 1.00 42.84 94 ASP A CA 1
ATOM 731 C C . ASP A 1 94 ? 5.615 23.069 -7.809 1.00 42.84 94 ASP A C 1
ATOM 733 O O . ASP A 1 94 ? 5.464 23.617 -6.720 1.00 42.84 94 ASP A O 1
ATOM 737 N N . SER A 1 95 ? 6.451 23.523 -8.732 1.00 48.50 95 SER A N 1
ATOM 738 C CA . SER A 1 95 ? 7.183 24.780 -8.634 1.00 48.50 95 SER A CA 1
ATOM 739 C C . SER A 1 95 ? 6.273 26.012 -8.767 1.00 48.50 95 SER A C 1
ATOM 741 O O . SER A 1 95 ? 6.784 27.113 -8.957 1.00 48.50 95 SER A O 1
ATOM 743 N N . ASN A 1 96 ? 4.945 25.858 -8.715 1.00 52.66 96 ASN A N 1
ATOM 744 C CA . ASN A 1 96 ? 4.016 26.981 -8.725 1.00 52.66 96 ASN A CA 1
ATOM 745 C C . ASN A 1 96 ? 4.055 27.757 -7.400 1.00 52.66 96 ASN A C 1
ATOM 747 O O . ASN A 1 96 ? 3.962 27.180 -6.319 1.00 52.66 96 ASN A O 1
ATOM 751 N N . ASP A 1 97 ? 4.061 29.090 -7.503 1.00 53.81 97 ASP A N 1
ATOM 752 C CA . ASP A 1 97 ? 4.033 30.043 -6.377 1.00 53.81 97 ASP A CA 1
ATOM 753 C C . ASP A 1 97 ? 2.804 29.895 -5.450 1.00 53.81 97 ASP A C 1
ATOM 755 O O . ASP A 1 97 ? 2.756 30.458 -4.353 1.00 53.81 97 ASP A O 1
ATOM 759 N N . HIS A 1 98 ? 1.794 29.131 -5.879 1.00 53.97 98 HIS A N 1
ATOM 760 C CA . HIS A 1 98 ? 0.580 28.823 -5.129 1.00 53.97 98 HIS A CA 1
ATOM 761 C C . HIS A 1 98 ? 0.293 27.315 -5.188 1.00 53.97 98 HIS A C 1
ATOM 763 O O . HIS A 1 98 ? -0.444 26.877 -6.077 1.00 53.97 98 HIS A O 1
ATOM 769 N N . PRO A 1 99 ? 0.853 26.506 -4.268 1.00 54.38 99 PRO A N 1
ATOM 770 C CA . PRO A 1 99 ? 0.561 25.081 -4.222 1.00 54.38 99 PRO A CA 1
ATOM 771 C C . PRO A 1 99 ? -0.942 24.879 -4.021 1.00 54.38 99 PRO A C 1
ATOM 773 O O . PRO A 1 99 ? -1.542 25.349 -3.051 1.00 54.38 99 PRO A O 1
ATOM 776 N N . SER A 1 100 ? -1.568 24.200 -4.977 1.00 47.94 100 SER A N 1
ATOM 777 C CA . SER A 1 100 ? -2.970 23.815 -4.864 1.00 47.94 100 SER A CA 1
ATOM 778 C C . SER A 1 100 ? -3.091 22.643 -3.889 1.00 47.94 100 SER A C 1
ATOM 780 O O . SER A 1 100 ? -2.311 21.693 -3.943 1.00 47.94 100 SER A O 1
ATOM 782 N N . ALA A 1 101 ? -4.049 22.717 -2.960 1.00 49.62 101 ALA A N 1
ATOM 783 C CA . ALA A 1 101 ? -4.286 21.638 -2.008 1.00 49.62 101 ALA A CA 1
ATOM 784 C C . ALA A 1 101 ? -4.629 20.352 -2.774 1.00 49.62 101 ALA A C 1
ATOM 786 O O . ALA A 1 101 ? -5.598 20.311 -3.538 1.00 49.62 101 ALA A O 1
ATOM 787 N N . ILE A 1 102 ? -3.820 19.310 -2.590 1.00 54.72 102 ILE A N 1
ATOM 788 C CA . ILE A 1 102 ? -4.043 18.021 -3.234 1.00 54.72 102 ILE A CA 1
ATOM 789 C C . ILE A 1 102 ? -5.246 17.370 -2.556 1.00 54.72 102 ILE A C 1
ATOM 791 O O . ILE A 1 102 ? -5.181 16.960 -1.402 1.00 54.72 102 ILE A O 1
ATOM 795 N N . ASP A 1 103 ? -6.351 17.254 -3.289 1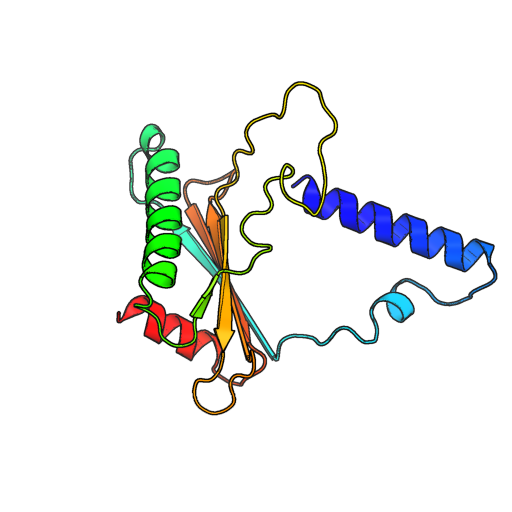.00 57.53 103 ASP A N 1
ATOM 796 C CA . ASP A 1 103 ? -7.595 16.641 -2.811 1.00 57.53 103 ASP A CA 1
ATOM 797 C C . ASP A 1 103 ? -7.554 15.100 -2.852 1.00 57.53 103 ASP A C 1
ATOM 799 O O . ASP A 1 103 ? -8.490 14.438 -3.302 1.00 57.53 103 ASP A O 1
ATOM 803 N N . ALA A 1 104 ? -6.418 14.514 -2.475 1.00 60.28 104 ALA A N 1
ATOM 804 C CA . ALA A 1 104 ? -6.204 13.074 -2.496 1.00 60.28 104 ALA A CA 1
ATOM 805 C C . ALA A 1 104 ? -5.570 12.629 -1.178 1.00 60.28 104 ALA A C 1
ATOM 807 O O . ALA A 1 104 ? -4.353 12.536 -1.059 1.00 60.28 104 ALA A O 1
ATOM 808 N N . HIS A 1 105 ? -6.423 12.329 -0.199 1.00 75.25 105 HIS A N 1
ATOM 809 C CA . HIS A 1 105 ? -6.000 11.670 1.030 1.00 75.25 105 HIS A CA 1
ATOM 810 C C . HIS A 1 105 ? -5.740 10.195 0.734 1.00 75.25 105 HIS A C 1
ATOM 812 O O . HIS A 1 105 ? -6.635 9.464 0.287 1.00 75.25 105 HIS A O 1
ATOM 818 N N . MET A 1 106 ? -4.500 9.773 0.944 1.00 85.12 106 MET A N 1
ATOM 819 C CA . MET A 1 106 ? -4.078 8.395 0.769 1.00 85.12 106 MET A CA 1
ATOM 820 C C . MET A 1 106 ? -2.850 8.098 1.616 1.00 85.12 106 MET A C 1
ATOM 822 O O . MET A 1 106 ? -1.993 8.956 1.767 1.00 85.12 106 MET A O 1
ATOM 826 N N . TYR A 1 107 ? -2.762 6.869 2.116 1.00 87.62 107 TYR A N 1
ATOM 827 C CA . TYR A 1 107 ? -1.591 6.377 2.836 1.00 87.62 107 TYR A CA 1
ATOM 828 C C . TYR A 1 107 ? -1.277 4.956 2.401 1.00 87.62 107 TYR A C 1
ATOM 830 O O . TYR A 1 107 ? -2.177 4.120 2.253 1.00 87.62 107 TYR A O 1
ATOM 838 N N . ARG A 1 108 ? 0.012 4.686 2.194 1.00 91.25 108 ARG A N 1
ATOM 839 C CA . ARG A 1 108 ? 0.538 3.341 1.972 1.00 91.25 108 ARG A CA 1
ATOM 840 C C . ARG A 1 108 ? 1.324 2.919 3.202 1.00 91.25 108 ARG A C 1
ATOM 842 O O . ARG A 1 108 ? 2.107 3.703 3.722 1.00 91.25 108 ARG A O 1
ATOM 849 N N . ALA A 1 109 ? 1.119 1.683 3.624 1.00 93.00 109 ALA A N 1
ATOM 850 C CA . ALA A 1 109 ? 1.882 1.026 4.662 1.00 93.00 109 ALA A CA 1
ATOM 851 C C . ALA A 1 109 ? 2.576 -0.196 4.071 1.00 93.00 109 ALA A C 1
ATOM 853 O O . ALA A 1 109 ? 1.957 -0.977 3.344 1.00 93.00 109 ALA A O 1
ATOM 854 N N . LYS A 1 110 ? 3.855 -0.347 4.377 1.00 94.31 110 LYS A N 1
ATOM 855 C CA . LYS A 1 110 ? 4.631 -1.553 4.121 1.00 94.31 110 LYS A CA 1
ATOM 856 C C . LYS A 1 110 ? 4.352 -2.553 5.224 1.00 94.31 110 LYS A C 1
ATOM 858 O O . LYS A 1 110 ? 4.129 -2.161 6.369 1.00 94.31 110 LYS A O 1
ATOM 863 N N . VAL A 1 111 ? 4.374 -3.829 4.875 1.00 94.88 111 VAL A N 1
ATOM 864 C CA . VAL A 1 111 ? 4.189 -4.921 5.821 1.00 94.88 111 VAL A CA 1
ATOM 865 C C . VAL A 1 111 ? 5.419 -5.809 5.773 1.00 94.88 111 VAL A C 1
ATOM 867 O O . VAL A 1 111 ? 5.793 -6.343 4.726 1.00 94.88 111 VAL A O 1
ATOM 870 N N . ARG A 1 112 ? 6.061 -5.920 6.930 1.00 94.62 112 ARG A N 1
ATOM 871 C CA . ARG A 1 112 ? 7.272 -6.695 7.152 1.00 94.62 112 ARG A CA 1
ATOM 872 C C . ARG A 1 112 ? 6.964 -7.913 7.995 1.00 94.62 112 ARG A C 1
ATOM 874 O O . ARG A 1 112 ? 6.081 -7.886 8.854 1.00 94.62 112 ARG A O 1
ATOM 881 N N . ASP A 1 113 ? 7.701 -8.974 7.737 1.00 90.69 113 ASP A N 1
ATOM 882 C CA . ASP A 1 113 ? 7.706 -10.143 8.598 1.00 90.69 113 ASP A CA 1
ATOM 883 C C . ASP A 1 113 ? 8.468 -9.818 9.894 1.00 90.69 113 ASP A C 1
ATOM 885 O O . ASP A 1 113 ? 9.511 -9.165 9.862 1.00 90.69 113 ASP A O 1
ATOM 889 N N . GLU A 1 114 ? 7.928 -10.219 11.047 1.00 84.75 114 GLU A N 1
ATOM 890 C CA . GLU A 1 114 ? 8.509 -9.859 12.351 1.00 84.75 114 GLU A CA 1
ATOM 891 C C . GLU A 1 114 ? 9.834 -10.581 12.621 1.00 84.75 114 GLU A C 1
ATOM 893 O O . GLU A 1 114 ? 10.695 -10.038 13.314 1.00 84.75 114 GLU A O 1
ATOM 898 N N . GLU A 1 115 ? 9.996 -11.800 12.103 1.00 85.06 115 GLU A N 1
ATOM 899 C CA . GLU A 1 115 ? 11.170 -12.628 12.381 1.00 85.06 115 GLU A CA 1
ATOM 900 C C . GLU A 1 115 ? 12.351 -12.238 11.488 1.00 85.06 115 GLU A C 1
ATOM 902 O O . GLU A 1 115 ? 13.474 -12.076 11.968 1.00 85.06 115 GLU A O 1
ATOM 907 N N . SER A 1 116 ? 12.100 -12.068 10.191 1.00 88.38 116 SER A N 1
ATOM 908 C CA . SER A 1 116 ? 13.119 -11.737 9.190 1.00 88.38 116 SER A CA 1
ATOM 909 C C . SER A 1 116 ? 13.326 -10.232 8.996 1.00 88.38 116 SER A C 1
ATOM 911 O O . SER A 1 116 ? 14.404 -9.812 8.577 1.00 88.38 116 SER A O 1
ATOM 913 N N . GLY A 1 117 ? 12.318 -9.404 9.291 1.00 88.75 117 GLY A N 1
ATOM 914 C CA . GLY A 1 117 ? 12.315 -7.965 8.996 1.00 88.75 117 GLY A CA 1
ATOM 915 C C . GLY A 1 117 ? 12.114 -7.626 7.510 1.00 88.75 117 GLY A C 1
ATOM 916 O O . GLY A 1 117 ? 12.094 -6.443 7.138 1.00 88.75 117 GLY A O 1
ATOM 917 N N . GLU A 1 118 ? 11.958 -8.636 6.652 1.00 91.44 118 GLU A N 1
ATOM 918 C CA . GLU A 1 118 ? 11.798 -8.456 5.212 1.00 91.44 118 GLU A CA 1
ATOM 919 C C . GLU A 1 118 ? 10.392 -7.954 4.872 1.00 91.44 118 GLU A C 1
ATOM 921 O O . GLU A 1 118 ? 9.389 -8.396 5.433 1.00 91.44 118 GLU A O 1
ATOM 926 N N . GLU A 1 119 ? 10.319 -6.992 3.949 1.00 92.44 119 GLU A N 1
ATOM 927 C CA . GLU A 1 119 ? 9.048 -6.512 3.406 1.00 92.44 119 GLU A CA 1
ATOM 928 C C . GLU A 1 119 ? 8.473 -7.589 2.489 1.00 92.44 119 GLU A C 1
ATOM 930 O O . GLU A 1 119 ? 9.090 -7.951 1.492 1.00 92.44 119 GLU A O 1
ATOM 935 N N . TYR A 1 120 ? 7.284 -8.086 2.817 1.00 94.06 120 TYR A N 1
ATOM 936 C CA . TYR A 1 120 ? 6.621 -9.121 2.026 1.00 94.06 120 TYR A CA 1
ATOM 937 C C . TYR A 1 120 ? 5.347 -8.623 1.345 1.00 94.06 120 TYR A C 1
ATOM 939 O O . TYR A 1 120 ? 4.694 -9.372 0.610 1.00 94.06 120 TYR A O 1
ATOM 947 N N . GLY A 1 121 ? 4.947 -7.381 1.604 1.00 94.38 121 GLY A N 1
ATOM 948 C CA . GLY A 1 121 ? 3.743 -6.808 1.035 1.00 94.38 121 GLY A CA 1
ATOM 949 C C . GLY A 1 121 ? 3.496 -5.375 1.468 1.00 94.38 121 GLY A C 1
ATOM 950 O O . GLY A 1 121 ? 4.243 -4.786 2.246 1.00 94.38 121 GLY A O 1
ATOM 951 N N . TRP A 1 122 ? 2.409 -4.814 0.957 1.00 94.50 122 TRP A N 1
ATOM 952 C CA . TRP A 1 122 ? 1.973 -3.469 1.304 1.00 94.50 122 TRP A CA 1
ATOM 953 C C . TRP A 1 122 ? 0.455 -3.341 1.224 1.00 94.50 122 TRP A C 1
ATOM 955 O O . TRP A 1 122 ? -0.221 -4.079 0.500 1.00 94.50 122 TRP A O 1
ATOM 965 N N . VAL A 1 123 ? -0.077 -2.352 1.942 1.00 94.62 123 VAL A N 1
ATOM 966 C CA . VAL A 1 123 ? -1.484 -1.948 1.920 1.00 94.62 123 VAL A CA 1
ATOM 967 C C . VAL A 1 123 ? -1.580 -0.459 1.617 1.00 94.62 123 VAL A C 1
ATOM 969 O O . VAL A 1 123 ? -0.903 0.356 2.230 1.00 94.62 123 VAL A O 1
ATOM 972 N N . HIS A 1 124 ? -2.428 -0.084 0.666 1.00 92.81 124 HIS A N 1
ATOM 973 C CA . HIS A 1 124 ? -2.644 1.301 0.261 1.00 92.81 124 HIS A CA 1
ATOM 974 C C . HIS A 1 124 ? -4.128 1.644 0.314 1.00 92.81 124 HIS A C 1
ATOM 976 O O . HIS A 1 124 ? -4.933 1.074 -0.434 1.00 92.81 124 HIS A O 1
ATOM 982 N N . MET A 1 125 ? -4.470 2.612 1.161 1.00 91.31 125 MET A N 1
ATOM 983 C CA . MET A 1 125 ? -5.822 3.125 1.322 1.00 91.31 125 MET A CA 1
ATOM 984 C C . MET A 1 125 ? -5.934 4.511 0.692 1.00 91.31 125 MET A C 1
ATOM 986 O O . MET A 1 125 ? -5.138 5.395 0.995 1.00 91.31 125 MET A O 1
ATOM 990 N N . ARG A 1 126 ? -6.927 4.702 -0.183 1.00 89.62 126 ARG A N 1
ATOM 991 C CA . ARG A 1 126 ? -7.173 5.981 -0.866 1.00 89.62 126 ARG A CA 1
ATOM 992 C C . ARG A 1 126 ? -8.657 6.298 -0.961 1.00 89.62 126 ARG A C 1
ATOM 994 O O . ARG A 1 126 ? -9.476 5.415 -1.235 1.00 89.62 126 ARG A O 1
ATOM 1001 N N . GLN A 1 127 ? -8.999 7.573 -0.826 1.00 85.75 127 GLN A N 1
ATOM 1002 C CA . GLN A 1 127 ? -10.347 8.046 -1.117 1.00 85.75 127 GLN A CA 1
ATOM 1003 C C . GLN A 1 127 ? -10.573 8.063 -2.633 1.00 85.75 127 GLN A C 1
ATOM 1005 O O . GLN A 1 127 ? -9.708 8.481 -3.406 1.00 85.75 127 GLN A O 1
ATOM 1010 N N . SER A 1 128 ? -11.741 7.605 -3.087 1.00 81.50 128 SER A N 1
ATOM 1011 C CA . SER A 1 128 ? -12.122 7.789 -4.483 1.00 81.50 128 SER A CA 1
ATOM 1012 C C . SER A 1 128 ? -12.552 9.233 -4.737 1.00 81.50 128 SER A C 1
ATOM 1014 O O . SER A 1 128 ? -13.377 9.788 -4.022 1.00 81.50 128 SER A O 1
ATOM 1016 N N . ILE A 1 129 ? -12.016 9.818 -5.808 1.00 75.31 129 ILE A N 1
ATOM 1017 C CA . ILE A 1 129 ? -12.376 11.167 -6.273 1.00 75.31 129 ILE A CA 1
ATOM 1018 C C . ILE A 1 129 ? -13.728 11.153 -7.011 1.00 75.31 129 ILE A C 1
ATOM 1020 O O . ILE A 1 129 ? -14.413 12.167 -7.101 1.00 75.31 129 ILE A O 1
ATOM 1024 N N . HIS A 1 130 ? -14.127 10.000 -7.554 1.00 78.94 130 HIS A N 1
ATOM 1025 C CA . HIS A 1 130 ? -15.306 9.884 -8.417 1.00 78.94 130 HIS A CA 1
ATOM 1026 C C . HIS A 1 130 ? -16.537 9.344 -7.691 1.00 78.94 130 HIS A C 1
ATOM 1028 O O . HIS A 1 130 ? -17.657 9.676 -8.063 1.00 78.94 130 HIS A O 1
ATOM 1034 N N . ASN A 1 131 ? -16.336 8.501 -6.677 1.00 83.94 131 ASN A N 1
ATOM 1035 C CA . ASN A 1 131 ? -17.403 7.782 -5.989 1.00 83.94 131 ASN A CA 1
ATOM 1036 C C . ASN A 1 131 ? -17.257 7.933 -4.468 1.00 83.94 131 ASN A C 1
ATOM 1038 O O . ASN A 1 131 ? -16.136 8.058 -3.983 1.00 83.94 131 ASN A O 1
ATOM 1042 N N . PRO A 1 132 ? -18.347 7.852 -3.684 1.00 88.75 132 PRO A N 1
ATOM 1043 C CA . PRO A 1 132 ? -18.287 7.880 -2.222 1.00 88.75 132 PRO A CA 1
ATOM 1044 C C . PRO A 1 132 ? -17.808 6.526 -1.666 1.00 88.75 132 PRO A C 1
ATOM 1046 O O . PRO A 1 132 ? -18.540 5.824 -0.970 1.00 88.75 132 PRO A O 1
ATOM 1049 N N . ASN A 1 133 ? -16.591 6.116 -2.021 1.00 90.75 133 ASN A N 1
ATOM 1050 C CA . ASN A 1 133 ? -15.962 4.891 -1.544 1.00 90.75 133 ASN A CA 1
ATOM 1051 C C . ASN A 1 133 ? -14.467 5.076 -1.269 1.00 90.75 133 ASN A C 1
ATOM 1053 O O . ASN A 1 133 ? -13.827 6.024 -1.728 1.00 90.75 133 ASN A O 1
ATOM 1057 N N . ILE A 1 134 ? -13.931 4.140 -0.497 1.00 91.94 134 ILE A N 1
ATOM 1058 C CA . ILE A 1 134 ? -12.511 4.001 -0.201 1.00 91.94 134 ILE A CA 1
ATOM 1059 C C . ILE A 1 134 ? -12.007 2.790 -0.978 1.00 91.94 134 ILE A C 1
ATOM 1061 O O . ILE A 1 134 ? -12.612 1.717 -0.923 1.00 91.94 134 ILE A O 1
ATOM 1065 N N . ALA A 1 135 ? -10.911 2.961 -1.709 1.00 91.88 135 ALA A N 1
ATOM 1066 C CA . ALA A 1 135 ? -10.211 1.850 -2.333 1.00 91.88 135 ALA A CA 1
ATOM 1067 C C . ALA A 1 135 ? -9.070 1.394 -1.420 1.00 91.88 135 ALA A C 1
ATOM 1069 O O . ALA A 1 135 ? -8.251 2.214 -1.001 1.00 91.88 135 ALA A O 1
ATOM 1070 N N . VAL A 1 136 ? -9.012 0.092 -1.153 1.00 93.38 136 VAL A N 1
ATOM 1071 C CA . VAL A 1 136 ? -7.919 -0.561 -0.428 1.00 93.38 136 VAL A CA 1
ATOM 1072 C C . VAL A 1 136 ? -7.246 -1.515 -1.391 1.00 93.38 136 VAL A C 1
ATOM 1074 O O . VAL A 1 136 ? -7.894 -2.390 -1.956 1.00 93.38 136 VAL A O 1
ATOM 1077 N N . ASN A 1 137 ? -5.955 -1.326 -1.603 1.00 94.31 137 ASN A N 1
ATOM 1078 C CA . ASN A 1 137 ? -5.156 -2.163 -2.486 1.00 94.31 137 ASN A CA 1
ATOM 1079 C C . ASN A 1 137 ? -4.138 -2.873 -1.615 1.00 94.31 137 ASN A C 1
ATOM 1081 O O . ASN A 1 137 ? -3.538 -2.234 -0.752 1.00 94.31 137 ASN A O 1
ATOM 1085 N N . MET A 1 138 ? -3.960 -4.164 -1.836 1.00 95.19 138 MET A N 1
ATOM 1086 C CA . MET A 1 138 ? -2.980 -4.968 -1.123 1.00 95.19 138 MET A CA 1
ATOM 1087 C C . MET A 1 138 ? -2.173 -5.765 -2.130 1.00 95.19 138 MET A C 1
ATOM 1089 O O . MET A 1 138 ? -2.735 -6.250 -3.114 1.00 95.19 138 MET A O 1
ATOM 1093 N N . GLN A 1 139 ? -0.882 -5.918 -1.866 1.00 96.12 139 GLN A N 1
ATOM 1094 C CA . GLN A 1 139 ? -0.017 -6.820 -2.616 1.00 96.12 139 GLN A CA 1
ATOM 1095 C C . GLN A 1 139 ? 0.861 -7.622 -1.676 1.00 96.12 139 GLN A C 1
ATOM 1097 O O . GLN A 1 139 ? 1.231 -7.128 -0.611 1.00 96.12 139 GLN A O 1
ATOM 1102 N N . SER A 1 140 ? 1.202 -8.840 -2.083 1.00 95.81 140 SER A N 1
ATOM 1103 C CA . SER A 1 140 ? 2.133 -9.677 -1.347 1.00 95.81 140 SER A CA 1
ATOM 1104 C C . SER A 1 140 ? 3.015 -10.521 -2.259 1.00 95.81 140 SER A C 1
ATOM 1106 O O . SER A 1 140 ? 2.579 -10.979 -3.313 1.00 95.81 140 SER A O 1
ATOM 1108 N N . MET A 1 141 ? 4.241 -10.760 -1.802 1.00 94.88 141 MET A N 1
ATOM 1109 C CA . MET A 1 141 ? 5.191 -11.728 -2.351 1.00 94.88 141 MET A CA 1
ATOM 1110 C C . MET A 1 141 ? 5.013 -13.131 -1.746 1.00 94.88 141 MET A C 1
ATOM 1112 O O . MET A 1 141 ? 5.690 -14.068 -2.160 1.00 94.88 141 MET A O 1
ATOM 1116 N N . LEU A 1 142 ? 4.106 -13.298 -0.773 1.00 94.12 142 LEU A N 1
ATOM 1117 C CA . LEU A 1 142 ? 3.858 -14.566 -0.085 1.00 94.12 142 LEU A CA 1
ATOM 1118 C C . LEU A 1 142 ? 2.475 -15.136 -0.426 1.00 94.12 142 LEU A C 1
ATOM 1120 O O . LEU A 1 142 ? 1.494 -14.385 -0.449 1.00 94.12 142 LEU A O 1
ATOM 1124 N N . PRO A 1 143 ? 2.351 -16.465 -0.610 1.00 94.88 143 PRO A N 1
ATOM 1125 C CA . PRO A 1 143 ? 1.051 -17.107 -0.757 1.00 94.88 143 PRO A CA 1
ATOM 1126 C C . PRO A 1 143 ? 0.187 -16.888 0.493 1.00 94.88 143 PRO A C 1
ATOM 1128 O O . PRO A 1 143 ? 0.610 -17.161 1.616 1.00 94.88 143 PRO A O 1
ATOM 1131 N N . GLY A 1 144 ? -1.045 -16.424 0.307 1.00 94.62 144 GLY A N 1
ATOM 1132 C CA . GLY A 1 144 ? -1.983 -16.068 1.368 1.00 94.62 144 GLY A CA 1
ATOM 1133 C C . GLY A 1 144 ? -1.670 -14.753 2.088 1.00 94.62 144 GLY A C 1
ATOM 1134 O O . GLY A 1 144 ? -2.378 -14.413 3.044 1.00 94.62 144 GLY A O 1
ATOM 1135 N N . GLY A 1 145 ? -0.653 -14.000 1.658 1.00 94.50 145 GLY A N 1
ATOM 1136 C CA . GLY A 1 145 ? -0.228 -12.766 2.310 1.00 94.50 145 GLY A CA 1
ATOM 1137 C C . GLY A 1 145 ? -1.316 -11.693 2.308 1.00 94.50 145 GLY A C 1
ATOM 1138 O O . GLY A 1 145 ? -1.579 -11.083 3.348 1.00 94.50 145 GLY A O 1
ATOM 1139 N N . CYS A 1 146 ? -2.051 -11.525 1.201 1.00 95.38 146 CYS A N 1
ATOM 1140 C CA . CYS A 1 146 ? -3.167 -10.570 1.152 1.00 95.38 146 CYS A CA 1
ATOM 1141 C C . CYS A 1 146 ? -4.291 -10.932 2.135 1.00 95.38 146 CYS A C 1
ATOM 1143 O O . CYS A 1 146 ? -4.871 -10.057 2.785 1.00 95.38 146 CYS A O 1
ATOM 1145 N N . VAL A 1 147 ? -4.585 -12.226 2.287 1.00 94.31 147 VAL A N 1
ATOM 1146 C CA . VAL A 1 147 ? -5.595 -12.710 3.240 1.00 94.31 147 VAL A CA 1
ATOM 1147 C C . VAL A 1 147 ? -5.129 -12.501 4.679 1.00 94.31 147 VAL A C 1
ATOM 1149 O O . VAL A 1 147 ? -5.933 -12.083 5.514 1.00 94.31 147 VAL A O 1
ATOM 1152 N N . SER A 1 148 ? -3.852 -12.762 4.967 1.00 92.31 148 SER A N 1
ATOM 1153 C CA . SER A 1 148 ? -3.251 -12.537 6.286 1.00 92.31 148 SER A CA 1
ATOM 1154 C C . SER A 1 148 ? -3.356 -11.068 6.703 1.00 92.31 148 SER A C 1
ATOM 1156 O O . SER A 1 148 ? -3.963 -10.766 7.733 1.00 92.31 148 SER A O 1
ATOM 1158 N N . MET A 1 149 ? -2.893 -10.149 5.844 1.00 93.50 149 MET A N 1
ATOM 1159 C CA . MET A 1 149 ? -2.987 -8.703 6.077 1.00 93.50 149 MET A CA 1
ATOM 1160 C C . MET A 1 149 ? -4.438 -8.250 6.274 1.00 93.50 149 MET A C 1
ATOM 1162 O O . MET A 1 149 ? -4.729 -7.492 7.195 1.00 93.50 149 MET A O 1
ATOM 1166 N N . THR A 1 150 ? -5.371 -8.755 5.458 1.00 91.81 150 THR A N 1
ATOM 1167 C CA . THR A 1 150 ? -6.798 -8.413 5.580 1.00 91.81 150 THR A CA 1
ATOM 1168 C C . THR A 1 150 ? -7.389 -8.872 6.912 1.00 91.81 150 THR A C 1
ATOM 1170 O O . THR A 1 150 ? -8.146 -8.129 7.530 1.00 91.81 150 THR A O 1
ATOM 1173 N N . ARG A 1 151 ? -7.081 -10.097 7.361 1.00 91.12 151 ARG A N 1
ATOM 1174 C CA . ARG A 1 151 ? -7.583 -10.623 8.641 1.00 91.12 151 ARG A CA 1
ATOM 1175 C C . ARG A 1 151 ? -7.043 -9.816 9.809 1.00 91.12 151 ARG A C 1
ATOM 1177 O O . ARG A 1 151 ? -7.822 -9.386 10.648 1.00 91.12 151 ARG A O 1
ATOM 1184 N N . LEU A 1 152 ? -5.737 -9.564 9.813 1.00 88.75 152 LEU A N 1
ATOM 1185 C CA . LEU A 1 152 ? -5.084 -8.787 10.857 1.00 88.75 152 LEU A CA 1
ATOM 1186 C C . LEU A 1 152 ? -5.647 -7.360 10.931 1.00 88.75 152 LEU A C 1
ATOM 1188 O O . LEU A 1 152 ? -5.940 -6.891 12.021 1.00 88.75 152 LEU A O 1
ATOM 1192 N N . PHE A 1 153 ? -5.889 -6.716 9.785 1.00 87.56 153 PHE A N 1
ATOM 1193 C CA . PHE A 1 153 ? -6.479 -5.377 9.739 1.00 87.56 153 PHE A CA 1
ATOM 1194 C C . PHE A 1 153 ? -7.971 -5.331 10.113 1.00 87.56 153 PHE A C 1
ATOM 1196 O O . PHE A 1 153 ? -8.457 -4.311 10.580 1.00 87.56 153 PHE A O 1
ATOM 1203 N N . ARG A 1 154 ? -8.726 -6.410 9.878 1.0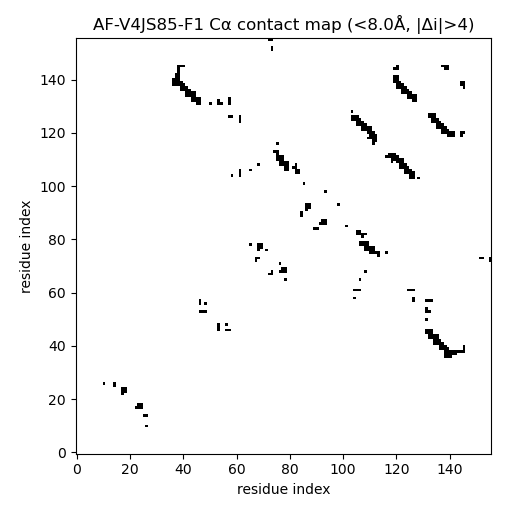0 86.75 154 ARG A N 1
ATOM 1204 C CA . ARG A 1 154 ? -10.155 -6.489 10.228 1.00 86.75 154 ARG A CA 1
ATOM 1205 C C . ARG A 1 154 ? -10.378 -6.791 11.712 1.00 86.75 154 ARG A C 1
ATOM 1207 O O . ARG A 1 154 ? -11.375 -6.343 12.271 1.00 86.75 154 ARG A O 1
ATOM 1214 N N . ASP A 1 155 ? -9.523 -7.632 12.289 1.00 83.56 155 ASP A N 1
ATOM 1215 C CA . ASP A 1 155 ? -9.745 -8.248 13.601 1.00 83.56 155 ASP A CA 1
ATOM 1216 C C . ASP A 1 155 ? -9.075 -7.486 14.763 1.00 83.56 155 ASP A C 1
ATOM 1218 O O . ASP A 1 155 ? -9.351 -7.810 15.920 1.00 83.56 155 ASP A O 1
ATOM 1222 N N . GLN A 1 156 ? -8.223 -6.494 14.474 1.00 70.56 156 GLN A N 1
ATOM 1223 C CA . GLN A 1 156 ? -7.609 -5.582 15.452 1.00 70.56 156 GLN A CA 1
ATOM 1224 C C . GLN A 1 156 ? -8.202 -4.175 15.351 1.00 70.56 156 GLN A C 1
ATOM 1226 O O . GLN A 1 156 ? -8.287 -3.491 16.400 1.00 70.56 156 GLN A O 1
#

pLDDT: mean 81.76, std 17.11, range [33.66, 96.12]